Protein AF-A0A820FE25-F1 (afdb_monomer_lite)

InterPro domains:
  IPR036691 Endonuclease/exonuclease/phosphatase superfamily [G3DSA:3.60.10.10] (1-67)
  IPR036691 Endonuclease/exonuclease/phosphatase superfamily [SSF56219] (5-66)

Structure (mmCIF, N/CA/C/O backbone):
data_AF-A0A820FE25-F1
#
_entry.id   AF-A0A820FE25-F1
#
loop_
_atom_site.group_PDB
_atom_site.id
_atom_site.type_symbol
_atom_site.label_atom_id
_atom_site.label_alt_id
_atom_site.label_comp_id
_atom_site.label_asym_id
_atom_site.label_entity_id
_atom_site.label_seq_id
_atom_site.pdbx_PDB_ins_code
_atom_site.Cartn_x
_atom_site.Cartn_y
_atom_site.Cartn_z
_atom_site.occupancy
_atom_site.B_iso_or_equiv
_atom_site.auth_seq_id
_atom_site.auth_comp_id
_atom_site.auth_asym_id
_atom_site.auth_atom_id
_atom_site.pdbx_PDB_model_num
ATOM 1 N N . TRP A 1 1 ? -17.800 11.979 1.562 1.00 57.00 1 TRP A N 1
ATOM 2 C CA . TRP A 1 1 ? -17.309 10.868 2.405 1.00 57.00 1 TRP A CA 1
ATOM 3 C C . TRP A 1 1 ? -15.796 11.007 2.456 1.00 57.00 1 TRP A C 1
ATOM 5 O O . TRP A 1 1 ? -15.232 11.290 1.408 1.00 57.00 1 TRP A O 1
ATOM 15 N N . LYS A 1 2 ? -15.156 10.930 3.630 1.00 84.19 2 LYS A N 1
ATOM 16 C CA . LYS A 1 2 ? -13.703 11.134 3.754 1.00 84.19 2 LYS A CA 1
ATOM 17 C C . LYS A 1 2 ? -13.014 9.771 3.643 1.00 84.19 2 LYS A C 1
ATOM 19 O O . LYS A 1 2 ? -13.198 8.937 4.521 1.00 84.19 2 LYS A O 1
ATOM 24 N N . TYR A 1 3 ? -12.348 9.532 2.517 1.00 90.94 3 TYR A N 1
ATOM 25 C CA . TYR A 1 3 ? -11.474 8.379 2.311 1.00 90.94 3 TYR A CA 1
ATOM 26 C C . TYR A 1 3 ? -10.030 8.812 2.547 1.00 90.94 3 TYR A C 1
ATOM 28 O O . TYR A 1 3 ? -9.679 9.961 2.275 1.00 90.94 3 TYR A O 1
ATOM 36 N N . GLU A 1 4 ? -9.213 7.894 3.040 1.00 92.44 4 GLU A N 1
ATOM 37 C CA . GLU A 1 4 ? -7.817 8.134 3.389 1.00 92.44 4 GLU A CA 1
ATOM 38 C C . GLU A 1 4 ? -6.925 7.150 2.635 1.00 92.44 4 GLU A C 1
ATOM 40 O O . GLU A 1 4 ? -7.264 5.981 2.472 1.00 92.44 4 GLU A O 1
ATOM 45 N N . ASP A 1 5 ? -5.801 7.636 2.124 1.00 94.19 5 ASP A N 1
ATOM 46 C CA . ASP A 1 5 ? -4.834 6.829 1.383 1.00 94.19 5 ASP A CA 1
ATOM 47 C C . ASP A 1 5 ? -3.976 6.019 2.366 1.00 94.19 5 ASP A C 1
ATOM 49 O O . ASP A 1 5 ? -3.192 6.594 3.125 1.00 94.19 5 ASP A O 1
ATOM 53 N N . ALA A 1 6 ? -4.110 4.688 2.341 1.00 95.12 6 ALA A N 1
ATOM 54 C CA . ALA A 1 6 ? -3.423 3.782 3.264 1.00 95.12 6 ALA A CA 1
ATOM 55 C C . ALA A 1 6 ? -1.898 3.954 3.246 1.00 95.12 6 ALA A C 1
ATOM 57 O O . ALA A 1 6 ? -1.245 3.877 4.288 1.00 95.12 6 ALA A O 1
ATOM 58 N N . PHE A 1 7 ? -1.319 4.217 2.073 1.00 94.62 7 PHE A N 1
ATOM 59 C CA . PHE A 1 7 ? 0.126 4.372 1.952 1.00 94.62 7 PHE A CA 1
ATOM 60 C C . PHE A 1 7 ? 0.596 5.655 2.634 1.00 94.62 7 PHE A C 1
ATOM 62 O O . PHE A 1 7 ? 1.582 5.624 3.367 1.00 94.62 7 PHE A O 1
ATOM 69 N N . LYS A 1 8 ? -0.135 6.764 2.451 1.00 92.88 8 LYS A N 1
ATOM 70 C CA . LYS A 1 8 ? 0.166 8.046 3.108 1.00 92.88 8 LYS A CA 1
ATOM 71 C C . LYS A 1 8 ? -0.054 8.001 4.6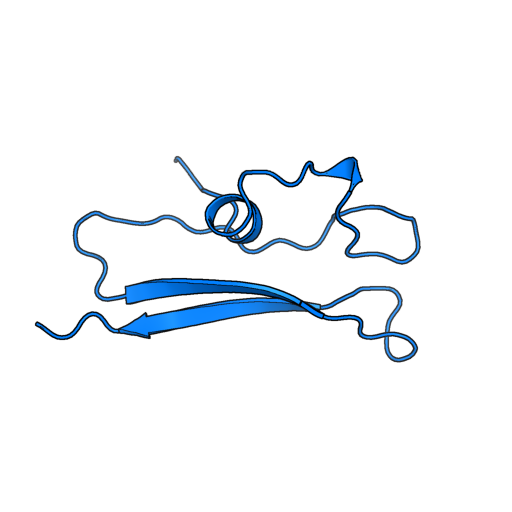13 1.00 92.88 8 LYS A C 1
ATOM 73 O O . LYS A 1 8 ? 0.686 8.656 5.337 1.00 92.88 8 LYS A O 1
ATOM 78 N N . LEU A 1 9 ? -1.027 7.222 5.087 1.00 92.62 9 LEU A N 1
ATOM 79 C CA . LEU A 1 9 ? -1.226 7.015 6.523 1.00 92.62 9 LEU A CA 1
ATOM 80 C C . LEU A 1 9 ? 0.005 6.387 7.185 1.00 92.62 9 LEU A C 1
ATOM 82 O O . LEU A 1 9 ? 0.394 6.808 8.270 1.00 92.62 9 LEU A O 1
ATOM 86 N N . MET A 1 10 ? 0.641 5.419 6.518 1.00 93.81 10 MET A N 1
ATOM 87 C CA . MET A 1 10 ? 1.827 4.732 7.046 1.00 93.81 10 MET A CA 1
ATOM 88 C C . MET A 1 10 ? 3.148 5.428 6.707 1.00 93.81 10 MET A C 1
ATOM 90 O O . MET A 1 10 ? 4.153 5.182 7.368 1.00 93.81 10 MET A O 1
ATOM 94 N N . ASN A 1 11 ? 3.160 6.284 5.683 1.00 92.81 11 ASN A N 1
ATOM 95 C CA . ASN A 1 11 ? 4.354 6.967 5.189 1.00 92.81 11 ASN A CA 1
ATOM 96 C C . ASN A 1 11 ? 4.086 8.472 4.975 1.00 92.81 11 ASN A C 1
ATOM 98 O O . ASN A 1 11 ? 4.233 8.963 3.853 1.00 92.81 11 ASN A O 1
ATOM 102 N N . PRO A 1 12 ? 3.682 9.226 6.016 1.00 92.75 12 PRO A N 1
ATOM 103 C CA . PRO A 1 12 ? 3.234 10.618 5.881 1.00 92.75 12 PRO A CA 1
ATOM 104 C C . PRO A 1 12 ? 4.315 11.586 5.375 1.00 92.75 12 PRO A C 1
ATOM 106 O O . PRO A 1 12 ? 4.005 12.687 4.929 1.00 92.75 12 PRO A O 1
ATOM 109 N N . GLN A 1 13 ? 5.583 11.190 5.461 1.00 91.88 13 GLN A N 1
ATOM 110 C CA . GLN A 1 13 ? 6.740 11.956 5.012 1.00 91.88 13 GLN A CA 1
ATOM 111 C C . GLN A 1 13 ? 7.019 11.845 3.508 1.00 91.88 13 GLN A C 1
ATOM 113 O O . GLN A 1 13 ? 7.737 12.689 2.979 1.00 91.88 13 GLN A O 1
ATOM 118 N N . LEU A 1 14 ? 6.506 10.807 2.838 1.00 88.19 14 LEU A N 1
ATOM 119 C CA . LEU A 1 14 ? 6.768 10.570 1.419 1.00 88.19 14 LEU A CA 1
ATOM 120 C C . LEU A 1 14 ? 5.786 11.362 0.561 1.00 88.19 14 LEU A C 1
ATOM 122 O O . LEU A 1 14 ? 4.575 11.354 0.808 1.00 88.19 14 LEU A O 1
ATOM 126 N N . LYS A 1 15 ? 6.305 12.032 -0.466 1.00 81.31 15 LYS A N 1
ATOM 127 C CA . LYS A 1 15 ? 5.475 12.746 -1.438 1.00 81.31 15 LYS A CA 1
ATOM 128 C C . LYS A 1 15 ? 5.015 11.807 -2.548 1.00 81.31 15 LYS A C 1
ATOM 130 O O . LYS A 1 15 ? 5.656 10.796 -2.819 1.00 81.31 15 LYS A O 1
ATOM 135 N N . ASP A 1 16 ? 3.912 12.146 -3.216 1.00 75.50 16 ASP A N 1
ATOM 136 C CA . ASP A 1 16 ? 3.374 11.301 -4.291 1.00 75.50 16 ASP A CA 1
ATOM 137 C C . ASP A 1 16 ? 4.349 11.159 -5.463 1.00 75.50 16 ASP A C 1
ATOM 139 O O . ASP A 1 16 ? 4.392 10.103 -6.083 1.00 75.50 16 ASP A O 1
ATOM 143 N N . GLU A 1 17 ? 5.160 12.182 -5.742 1.00 77.25 17 GLU A N 1
ATOM 144 C CA . GLU A 1 17 ? 6.139 12.145 -6.832 1.00 77.25 17 GLU A CA 1
ATOM 145 C C . GLU A 1 17 ? 7.326 11.211 -6.541 1.00 77.25 17 GLU A C 1
ATOM 147 O O . GLU A 1 17 ? 8.054 10.826 -7.452 1.00 77.25 17 GLU A O 1
ATOM 152 N N . GLU A 1 18 ? 7.531 10.837 -5.276 1.00 81.00 18 GLU A N 1
ATOM 153 C CA . GLU A 1 18 ? 8.606 9.939 -4.835 1.00 81.00 18 GLU A CA 1
ATOM 154 C C . GLU A 1 18 ? 8.163 8.467 -4.847 1.00 81.00 18 GLU A C 1
ATOM 156 O O . GLU A 1 18 ? 8.941 7.565 -4.532 1.00 81.00 18 GLU A O 1
ATOM 161 N N . VAL A 1 19 ? 6.899 8.215 -5.195 1.00 85.75 19 VAL A N 1
ATOM 162 C CA . VAL A 1 19 ? 6.236 6.927 -5.046 1.00 85.75 19 VAL A CA 1
ATOM 163 C C . VAL A 1 19 ? 5.695 6.494 -6.402 1.00 85.75 19 VAL A C 1
ATOM 165 O O . VAL A 1 19 ? 4.887 7.181 -7.010 1.00 85.75 19 VAL A O 1
ATOM 168 N N . VAL A 1 20 ? 6.121 5.328 -6.884 1.00 88.25 20 VAL A N 1
ATOM 169 C CA . VAL A 1 20 ? 5.797 4.861 -8.238 1.00 88.25 20 VAL A CA 1
ATOM 170 C C . VAL A 1 20 ? 5.137 3.490 -8.179 1.00 88.25 20 VAL A C 1
ATOM 172 O O . VAL A 1 20 ? 5.696 2.548 -7.613 1.00 88.25 20 VAL A O 1
ATOM 175 N N . THR A 1 21 ? 3.965 3.359 -8.803 1.00 90.56 21 THR A N 1
ATOM 176 C CA . THR A 1 21 ? 3.280 2.065 -8.959 1.00 90.56 21 THR A CA 1
ATOM 177 C C . THR A 1 21 ? 3.210 1.593 -10.403 1.00 90.56 21 THR A C 1
ATOM 179 O O . THR A 1 21 ? 2.779 0.478 -10.632 1.00 90.56 21 THR A O 1
ATOM 182 N N . CYS A 1 22 ? 3.675 2.382 -11.370 1.00 90.81 22 CYS A N 1
ATOM 183 C CA . CYS A 1 22 ? 3.657 2.036 -12.787 1.00 90.81 22 CYS A CA 1
ATOM 184 C C . CYS A 1 22 ? 5.003 2.353 -13.454 1.00 90.81 22 CYS A C 1
ATOM 186 O O . CYS A 1 22 ? 5.695 3.293 -13.061 1.00 90.81 22 CYS A O 1
ATOM 188 N N . ALA A 1 23 ? 5.359 1.618 -14.508 1.00 86.31 23 ALA A N 1
ATOM 189 C CA . ALA A 1 23 ? 6.585 1.804 -15.286 1.00 86.31 23 ALA A CA 1
ATOM 190 C C . ALA A 1 23 ? 6.772 3.232 -15.841 1.00 86.31 23 ALA A C 1
ATOM 192 O O . ALA A 1 23 ? 7.901 3.643 -16.105 1.00 86.31 23 ALA A O 1
ATOM 193 N N . TYR A 1 24 ? 5.693 4.009 -15.970 1.00 87.56 24 TYR A N 1
ATOM 194 C CA . TYR A 1 24 ? 5.726 5.404 -16.423 1.00 87.56 24 TYR A CA 1
ATOM 195 C C . TYR A 1 24 ? 6.058 6.426 -15.322 1.00 87.56 24 TYR A C 1
ATOM 197 O O . TYR A 1 24 ? 5.917 7.626 -15.541 1.00 87.56 24 TYR A O 1
ATOM 205 N N . GLY A 1 25 ? 6.494 5.985 -14.136 1.00 86.56 25 GLY A N 1
ATOM 206 C CA . GLY A 1 25 ? 6.863 6.897 -13.048 1.00 86.56 25 GLY A CA 1
ATOM 207 C C . GLY A 1 25 ? 5.661 7.522 -12.339 1.00 86.56 25 GLY A C 1
ATOM 208 O O . GLY A 1 25 ? 5.805 8.521 -11.645 1.00 86.56 25 GLY A O 1
ATOM 209 N N . THR A 1 26 ? 4.470 6.950 -12.516 1.00 88.44 26 THR A N 1
ATOM 210 C CA . THR A 1 26 ? 3.231 7.435 -11.907 1.00 88.44 26 THR A CA 1
ATOM 211 C C . THR A 1 26 ? 2.765 6.510 -10.794 1.00 88.44 26 THR A C 1
ATOM 213 O O . THR A 1 26 ? 2.913 5.286 -10.864 1.00 88.44 26 THR A O 1
ATOM 216 N N . ARG A 1 27 ? 2.131 7.097 -9.783 1.00 92.75 27 ARG A N 1
ATOM 217 C CA . ARG A 1 27 ? 1.329 6.384 -8.795 1.00 92.75 27 ARG A CA 1
ATOM 218 C C . ARG A 1 27 ? -0.118 6.374 -9.261 1.00 92.75 27 ARG A C 1
ATOM 220 O O . ARG A 1 27 ? -0.739 7.427 -9.318 1.00 92.75 27 ARG A O 1
ATOM 227 N N . ILE A 1 28 ? -0.630 5.212 -9.641 1.00 93.38 28 ILE A N 1
ATOM 228 C CA . ILE A 1 28 ? -2.021 5.050 -10.100 1.00 93.38 28 ILE A CA 1
ATOM 229 C C . ILE A 1 28 ? -2.740 3.871 -9.438 1.00 93.38 28 ILE A C 1
ATOM 231 O O . ILE A 1 28 ? -3.942 3.700 -9.623 1.00 93.38 28 ILE A O 1
ATOM 235 N N . ASP A 1 29 ? -2.032 3.120 -8.597 1.00 95.00 29 ASP A N 1
ATOM 236 C CA . ASP A 1 29 ? -2.567 2.020 -7.805 1.00 95.00 29 ASP A CA 1
ATOM 237 C C . ASP A 1 29 ? -2.636 2.456 -6.340 1.00 95.00 29 ASP A C 1
ATOM 239 O O . ASP A 1 29 ? -1.662 2.958 -5.768 1.00 95.00 29 ASP A O 1
ATOM 243 N N . TYR A 1 30 ? -3.808 2.293 -5.728 1.00 94.88 30 TYR A N 1
ATOM 244 C CA . TYR A 1 30 ? -4.102 2.831 -4.403 1.00 94.88 30 TYR A CA 1
ATOM 245 C C . TYR A 1 30 ? -4.929 1.860 -3.569 1.00 94.88 30 TYR A C 1
ATOM 247 O O . TYR A 1 30 ? -5.751 1.106 -4.086 1.00 94.88 30 TYR A O 1
ATOM 255 N N . ILE A 1 31 ? -4.768 1.965 -2.252 1.00 96.44 31 ILE A N 1
ATOM 256 C CA . ILE A 1 31 ? -5.671 1.379 -1.263 1.00 96.44 31 ILE A CA 1
ATOM 257 C C . ILE A 1 31 ? -6.273 2.548 -0.489 1.00 96.44 31 ILE A C 1
ATOM 259 O O . ILE A 1 31 ? -5.568 3.238 0.248 1.00 96.44 31 ILE A O 1
ATOM 263 N N . TYR A 1 32 ? -7.572 2.785 -0.674 1.00 95.69 32 TYR A N 1
ATOM 264 C CA . TYR A 1 32 ? -8.305 3.792 0.085 1.00 95.69 32 TYR A CA 1
ATOM 265 C C . TYR A 1 32 ? -9.067 3.142 1.230 1.00 95.69 32 TYR A C 1
ATOM 267 O O . TYR A 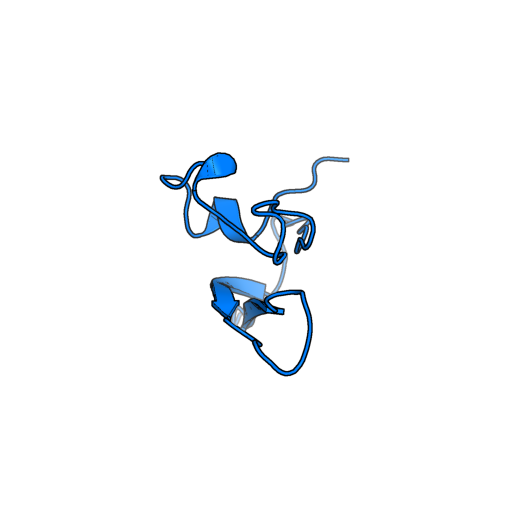1 32 ? -9.825 2.192 1.039 1.00 95.69 32 TYR A O 1
ATOM 275 N N . LEU A 1 33 ? -8.887 3.699 2.419 1.00 94.62 33 LEU A N 1
ATOM 276 C CA . LEU A 1 33 ? -9.566 3.286 3.632 1.00 94.62 33 LEU A CA 1
ATOM 277 C C . LEU A 1 33 ? -10.637 4.299 4.001 1.00 94.62 33 LEU A C 1
ATOM 279 O O . LEU A 1 33 ? -10.569 5.481 3.663 1.00 94.62 33 LEU A O 1
ATOM 283 N N . ARG A 1 34 ? -11.624 3.824 4.750 1.00 92.44 34 ARG A N 1
ATOM 284 C CA . ARG A 1 34 ? -12.563 4.676 5.471 1.00 92.44 34 ARG A CA 1
ATOM 285 C C . ARG A 1 34 ? -12.598 4.207 6.925 1.00 92.44 34 ARG A C 1
ATOM 287 O O . ARG A 1 34 ? -13.537 3.487 7.271 1.00 92.44 34 ARG A O 1
ATOM 294 N N . PRO A 1 35 ? -11.586 4.572 7.732 1.00 83.69 35 PRO A N 1
ATOM 295 C CA . PRO A 1 35 ? -11.538 4.186 9.133 1.00 83.69 35 PRO A CA 1
ATOM 296 C C . PRO A 1 35 ? -12.757 4.732 9.885 1.00 83.69 35 PRO A C 1
ATOM 298 O O 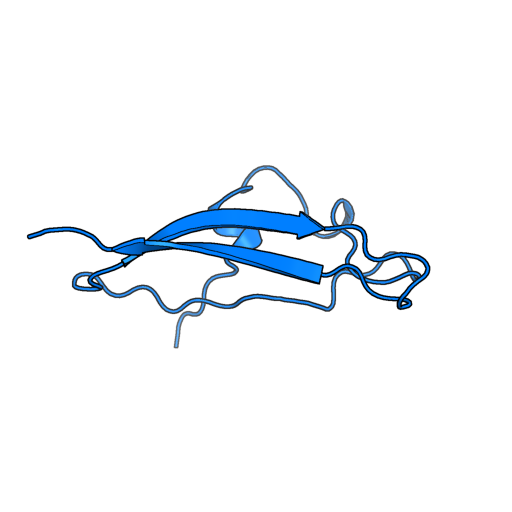. PRO A 1 35 ? -13.228 5.844 9.619 1.00 83.69 35 PRO A O 1
ATOM 301 N N . ARG A 1 36 ? -13.281 3.945 10.815 1.00 87.94 36 ARG A N 1
ATOM 302 C CA . ARG A 1 36 ? -14.346 4.310 11.752 1.00 87.94 36 ARG A CA 1
ATOM 303 C C . ARG A 1 36 ? -13.820 4.139 13.170 1.00 87.94 36 ARG A C 1
ATOM 305 O O . ARG A 1 36 ? -12.995 3.270 13.421 1.00 87.94 36 ARG A O 1
ATOM 312 N N . GLU A 1 37 ? -14.343 4.930 14.104 1.00 82.88 37 GLU A N 1
ATOM 313 C CA . GLU A 1 37 ? -13.917 4.890 15.515 1.00 82.88 37 GLU A CA 1
ATOM 314 C C . GLU A 1 37 ? -14.028 3.490 16.146 1.00 82.88 37 GLU A C 1
ATOM 316 O O . GLU A 1 37 ? -13.216 3.148 16.996 1.00 82.88 37 GLU A O 1
ATOM 321 N N . ASN A 1 38 ? -14.979 2.668 15.685 1.00 87.00 38 ASN A N 1
ATOM 322 C CA . ASN A 1 38 ? -15.246 1.323 16.208 1.00 87.00 38 ASN A CA 1
ATOM 323 C C . ASN A 1 38 ? -14.834 0.202 15.236 1.00 87.00 38 ASN A C 1
ATOM 325 O O . ASN A 1 38 ? -15.423 -0.880 15.267 1.00 87.00 38 ASN A O 1
ATOM 329 N N . ASP A 1 39 ? -13.902 0.458 14.315 1.00 89.31 39 ASP A N 1
ATOM 330 C CA . ASP A 1 39 ? -13.384 -0.613 13.463 1.00 89.31 39 ASP A CA 1
ATOM 331 C C . ASP A 1 39 ? -12.600 -1.628 14.308 1.00 89.31 39 ASP A C 1
ATOM 333 O O . ASP A 1 39 ? -11.737 -1.269 15.103 1.00 89.31 39 ASP A O 1
ATOM 337 N N . SER A 1 40 ? -12.870 -2.919 14.108 1.00 93.69 40 SER A N 1
ATOM 338 C CA . SER A 1 40 ? -12.183 -4.024 14.796 1.00 93.69 40 SER A CA 1
ATOM 339 C C . SER A 1 40 ? -10.824 -4.360 14.171 1.00 93.69 40 SER A C 1
ATOM 341 O O . SER A 1 40 ? -10.321 -5.476 14.311 1.00 93.69 40 SER A O 1
ATOM 343 N N . TRP A 1 41 ? -10.258 -3.438 13.398 1.00 93.56 41 TRP A N 1
ATOM 344 C CA . TRP A 1 41 ? -9.025 -3.620 12.650 1.00 93.56 41 TRP A CA 1
ATOM 345 C C . TRP A 1 41 ? -8.240 -2.316 12.610 1.00 93.56 41 TRP A C 1
ATOM 347 O O . TRP A 1 41 ? -8.805 -1.224 12.600 1.00 93.56 41 TRP A O 1
ATOM 357 N N . LYS A 1 42 ? -6.918 -2.434 12.539 1.00 93.88 42 LYS A N 1
ATOM 358 C CA . LYS A 1 42 ? -6.017 -1.313 12.264 1.00 93.88 42 LYS A CA 1
ATOM 359 C C . LYS A 1 42 ? -5.096 -1.672 11.109 1.00 93.88 42 LYS A C 1
ATOM 361 O O . LYS A 1 42 ? -4.670 -2.818 10.981 1.00 93.88 42 LYS A O 1
ATOM 366 N N . LEU A 1 43 ? -4.778 -0.684 10.282 1.00 95.50 43 LEU A N 1
ATOM 367 C CA . LEU A 1 43 ? -3.702 -0.798 9.303 1.00 95.50 43 LEU A CA 1
ATOM 368 C C . LEU A 1 43 ? -2.367 -0.865 10.059 1.00 95.50 43 LEU A C 1
ATOM 370 O O . LEU A 1 43 ? -2.057 0.041 10.830 1.00 95.50 43 LEU A O 1
ATOM 374 N N . THR A 1 44 ? -1.586 -1.923 9.856 1.00 95.81 44 THR A N 1
ATOM 375 C CA . THR A 1 44 ? -0.267 -2.100 10.496 1.00 95.81 44 THR A CA 1
ATOM 376 C C . THR A 1 44 ? 0.882 -1.838 9.540 1.00 95.81 44 THR A C 1
ATOM 378 O O . THR A 1 44 ? 1.967 -1.440 9.965 1.00 95.81 44 THR A O 1
ATOM 381 N N . LYS A 1 45 ? 0.656 -2.038 8.239 1.00 96.12 45 LYS A N 1
ATOM 382 C CA . LYS A 1 45 ? 1.663 -1.827 7.203 1.00 96.12 45 LYS A CA 1
ATOM 383 C C . LYS A 1 45 ? 1.005 -1.456 5.887 1.00 96.12 45 LYS A C 1
ATOM 385 O O . LYS A 1 45 ? -0.019 -2.018 5.517 1.00 96.12 45 LYS A O 1
ATOM 390 N N . CYS A 1 46 ? 1.641 -0.558 5.145 1.00 96.31 46 CYS A N 1
ATOM 391 C CA . CYS A 1 46 ? 1.336 -0.344 3.739 1.00 96.31 46 CYS A CA 1
ATOM 392 C C . CYS A 1 46 ? 2.633 -0.091 2.972 1.00 96.31 46 CYS A C 1
ATOM 394 O O . CYS A 1 46 ? 3.467 0.709 3.401 1.00 96.31 46 CYS A O 1
ATOM 396 N N . SER A 1 47 ? 2.825 -0.809 1.868 1.00 94.88 47 SER A N 1
ATOM 397 C CA . SER A 1 47 ? 4.051 -0.754 1.071 1.00 94.88 47 SER A CA 1
ATOM 398 C C . SER A 1 47 ? 3.775 -1.035 -0.399 1.00 94.88 47 SER A C 1
ATOM 400 O O . SER A 1 47 ? 2.782 -1.675 -0.744 1.00 94.88 47 SER A O 1
ATOM 402 N N . ILE A 1 48 ? 4.700 -0.611 -1.254 1.00 94.69 48 ILE A N 1
ATOM 403 C CA . ILE A 1 48 ? 4.705 -0.951 -2.675 1.00 94.69 48 ILE A CA 1
ATOM 404 C C . ILE A 1 48 ? 5.742 -2.042 -2.905 1.00 94.69 48 ILE A C 1
ATOM 406 O O . ILE A 1 48 ? 6.872 -1.943 -2.426 1.00 94.69 48 ILE A O 1
ATOM 410 N N . ILE A 1 49 ? 5.346 -3.093 -3.614 1.00 95.19 49 ILE A N 1
ATOM 411 C CA . ILE A 1 49 ? 6.180 -4.256 -3.908 1.00 95.19 49 ILE A CA 1
ATOM 412 C C . ILE A 1 49 ? 6.500 -4.241 -5.399 1.00 95.19 49 ILE A C 1
ATOM 414 O O . ILE A 1 49 ? 5.589 -4.258 -6.227 1.00 95.19 49 ILE A O 1
ATOM 418 N N . ASN A 1 50 ? 7.791 -4.226 -5.740 1.00 93.50 50 ASN A N 1
ATOM 419 C CA . ASN A 1 50 ? 8.223 -4.315 -7.131 1.00 93.50 50 ASN A CA 1
ATOM 420 C C . ASN A 1 50 ? 7.799 -5.669 -7.719 1.00 93.50 50 ASN A C 1
ATOM 422 O O . ASN A 1 50 ? 8.203 -6.714 -7.209 1.00 93.50 50 ASN A O 1
ATOM 426 N N . ALA A 1 51 ? 6.978 -5.635 -8.769 1.00 94.75 51 ALA A N 1
ATOM 427 C CA . ALA A 1 51 ? 6.457 -6.826 -9.437 1.00 94.75 51 ALA A CA 1
ATOM 428 C C . ALA A 1 51 ? 7.027 -7.016 -10.854 1.00 94.75 51 ALA A C 1
ATOM 430 O O . ALA A 1 51 ? 6.574 -7.885 -11.600 1.00 94.75 51 ALA A O 1
ATOM 431 N N . GLN A 1 52 ? 8.039 -6.240 -11.242 1.00 89.75 52 GLN A N 1
ATOM 432 C CA . GLN A 1 52 ? 8.702 -6.415 -12.530 1.00 89.75 52 GLN A CA 1
ATOM 433 C C . GLN A 1 52 ? 9.541 -7.708 -12.556 1.00 89.75 52 GLN A C 1
ATOM 435 O O . GLN A 1 52 ? 10.168 -8.054 -11.552 1.00 89.75 52 GLN A O 1
ATOM 440 N N . PRO A 1 53 ? 9.597 -8.424 -13.699 1.00 93.06 53 PRO A N 1
ATOM 441 C CA . PRO A 1 53 ? 8.991 -8.097 -14.996 1.00 93.06 53 PRO A CA 1
ATOM 442 C C . PRO A 1 53 ? 7.591 -8.709 -15.216 1.00 93.06 53 PRO A C 1
ATOM 444 O O . PRO A 1 53 ? 7.153 -8.810 -16.357 1.00 93.06 53 PRO A O 1
ATOM 447 N N . ALA A 1 54 ? 6.895 -9.175 -14.173 1.00 94.62 54 ALA A N 1
ATOM 448 C CA . ALA A 1 54 ? 5.619 -9.878 -14.343 1.00 94.62 54 ALA A CA 1
ATOM 449 C C . ALA A 1 54 ? 4.490 -8.971 -14.868 1.00 94.62 54 ALA A C 1
ATOM 451 O O . ALA A 1 54 ? 3.560 -9.449 -15.512 1.00 94.62 54 ALA A O 1
ATOM 452 N N . THR A 1 55 ? 4.573 -7.672 -14.586 1.00 94.81 55 THR A N 1
ATOM 453 C CA . THR A 1 55 ? 3.632 -6.631 -15.011 1.00 94.81 55 THR A CA 1
ATOM 454 C C . THR A 1 55 ? 4.368 -5.287 -15.106 1.00 94.81 55 THR A C 1
ATOM 456 O O . THR A 1 55 ? 5.467 -5.128 -14.566 1.00 94.81 55 THR A O 1
ATOM 459 N N . ASP A 1 56 ? 3.780 -4.324 -15.810 1.00 93.44 56 ASP A N 1
ATOM 460 C CA . ASP A 1 56 ? 4.205 -2.925 -15.867 1.00 93.44 56 ASP A CA 1
ATOM 461 C C . ASP A 1 56 ? 3.793 -2.112 -14.623 1.00 93.44 56 ASP A C 1
ATOM 463 O O . ASP A 1 56 ? 4.153 -0.938 -14.515 1.00 93.44 56 ASP A O 1
ATOM 467 N N . HIS A 1 57 ? 3.115 -2.737 -13.655 1.00 96.12 57 HIS A N 1
ATOM 468 C CA . HIS A 1 57 ? 2.749 -2.141 -12.368 1.00 96.12 57 HIS A CA 1
ATOM 469 C C . HIS A 1 57 ? 3.439 -2.812 -11.169 1.00 96.12 57 HIS A C 1
ATOM 471 O O . HIS A 1 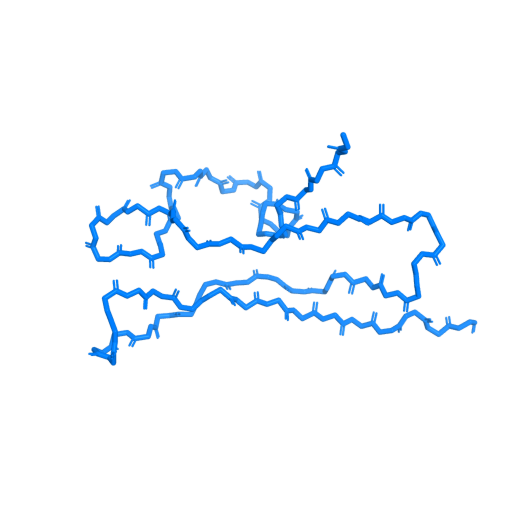57 ? 3.698 -4.009 -11.162 1.00 96.12 57 HIS A O 1
ATOM 477 N N . ASN A 1 58 ? 3.688 -2.049 -10.106 1.00 95.31 58 ASN A N 1
ATOM 478 C CA . ASN A 1 58 ? 4.062 -2.558 -8.789 1.00 95.31 58 ASN A CA 1
ATOM 479 C C . ASN A 1 58 ? 2.796 -2.871 -7.983 1.00 95.31 58 ASN A C 1
ATOM 481 O O . ASN A 1 58 ? 1.795 -2.162 -8.077 1.00 95.31 58 ASN A O 1
ATOM 485 N N . ALA A 1 59 ? 2.848 -3.890 -7.131 1.00 95.44 59 ALA A N 1
ATOM 486 C CA . ALA A 1 59 ? 1.719 -4.219 -6.272 1.00 95.44 59 ALA A CA 1
ATOM 487 C C . ALA A 1 59 ? 1.622 -3.246 -5.089 1.00 95.44 59 ALA A C 1
ATOM 489 O O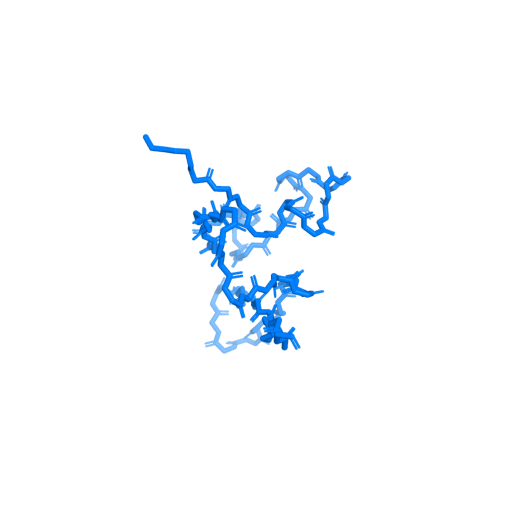 . ALA A 1 59 ? 2.628 -2.919 -4.455 1.00 95.44 59 ALA A O 1
ATOM 490 N N . VAL A 1 60 ? 0.400 -2.839 -4.746 1.00 96.38 60 VAL A N 1
ATOM 491 C 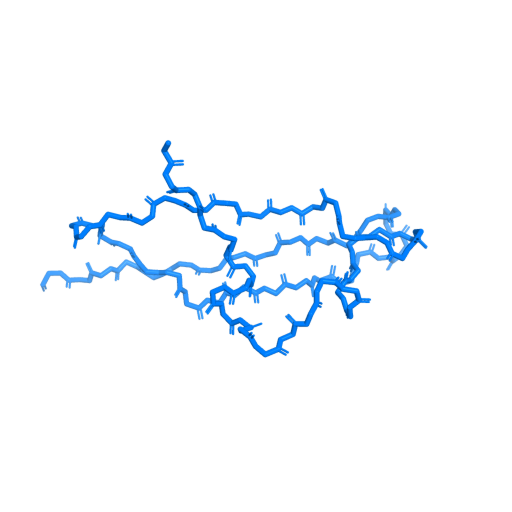CA . VAL A 1 60 ? 0.101 -2.159 -3.481 1.00 96.38 60 VAL A CA 1
ATOM 492 C C . VAL A 1 60 ? -0.317 -3.188 -2.440 1.00 96.38 60 VAL A C 1
ATOM 494 O O . VAL A 1 60 ? -1.241 -3.970 -2.653 1.00 96.38 60 VAL A O 1
ATOM 497 N N . TYR A 1 61 ? 0.381 -3.204 -1.311 1.00 96.94 61 TYR A N 1
ATOM 498 C CA . TYR A 1 61 ? 0.134 -4.132 -0.215 1.00 96.94 61 TYR A CA 1
ATOM 499 C C . TYR A 1 61 ? -0.297 -3.364 1.028 1.00 96.94 61 TYR A C 1
ATOM 501 O O . TYR A 1 61 ? 0.309 -2.347 1.377 1.00 96.94 61 TYR A O 1
ATOM 509 N N . ALA A 1 62 ? -1.314 -3.879 1.711 1.00 97.62 62 ALA A N 1
ATOM 510 C CA . ALA A 1 62 ? -1.713 -3.437 3.035 1.00 97.62 62 ALA A CA 1
ATOM 511 C C . ALA A 1 62 ? -1.864 -4.648 3.956 1.00 97.62 62 ALA A C 1
ATOM 513 O O . ALA A 1 62 ? -2.404 -5.680 3.558 1.00 97.62 62 ALA A O 1
ATOM 514 N N . GLU A 1 63 ? -1.398 -4.492 5.186 1.00 97.56 63 GLU A N 1
ATOM 515 C CA . GLU A 1 63 ? -1.552 -5.460 6.262 1.00 97.56 63 GLU A CA 1
ATOM 516 C C . GLU A 1 63 ? -2.441 -4.869 7.344 1.00 97.56 63 GLU A C 1
ATOM 518 O O . GLU A 1 63 ? -2.315 -3.689 7.692 1.00 97.56 63 GLU A O 1
ATOM 523 N N . PHE A 1 64 ? -3.325 -5.704 7.875 1.00 96.19 64 PHE A N 1
ATOM 524 C CA . PHE A 1 64 ? -4.250 -5.325 8.925 1.00 96.19 64 PHE A CA 1
ATOM 525 C C . PHE A 1 64 ? -4.137 -6.307 10.078 1.00 96.19 64 PHE A C 1
ATOM 527 O O . PHE A 1 64 ? -4.022 -7.515 9.872 1.00 96.19 64 PHE A O 1
ATOM 534 N N . GLU A 1 65 ? -4.227 -5.779 11.289 1.00 95.88 65 GLU A N 1
ATOM 535 C CA . GLU A 1 65 ? -4.343 -6.568 12.506 1.00 95.88 65 GLU A CA 1
ATOM 536 C C . GLU A 1 65 ? -5.736 -6.359 13.090 1.00 95.88 65 GLU A C 1
ATOM 538 O O . GLU A 1 65 ? -6.236 -5.231 13.135 1.00 95.88 65 GLU A O 1
ATOM 543 N N . THR A 1 66 ? -6.362 -7.444 13.539 1.00 95.00 66 THR A N 1
ATOM 544 C CA . THR A 1 66 ? -7.597 -7.372 14.317 1.00 95.00 66 THR A CA 1
ATOM 545 C C . THR A 1 66 ? -7.305 -6.782 15.689 1.00 95.00 66 THR A C 1
ATOM 547 O O . THR A 1 66 ? -6.419 -7.262 16.393 1.00 95.00 66 THR A O 1
ATOM 550 N N . LEU A 1 67 ? -8.070 -5.774 16.091 1.00 88.38 67 LEU A N 1
ATOM 551 C CA . LEU A 1 67 ? -8.045 -5.280 17.461 1.00 88.38 67 LEU A CA 1
ATOM 552 C C . LEU A 1 67 ? -8.804 -6.299 18.317 1.00 88.38 67 LEU A C 1
ATOM 554 O O . LEU A 1 67 ? -10.011 -6.457 18.155 1.00 88.38 67 LEU A O 1
ATOM 558 N N . SER A 1 68 ? -8.092 -7.054 19.155 1.00 79.88 68 SER A N 1
ATOM 559 C CA . SER A 1 68 ? -8.729 -7.875 20.187 1.00 79.88 68 SER A CA 1
ATOM 560 C C . SER A 1 68 ? -9.460 -6.966 21.176 1.00 79.88 68 SER A C 1
ATOM 562 O O . SER A 1 68 ? -8.914 -5.921 21.536 1.00 79.88 68 SER A O 1
ATOM 564 N N . GLU A 1 69 ? -10.666 -7.368 21.585 1.00 62.03 69 GLU A N 1
ATOM 565 C CA . GLU A 1 69 ? -11.437 -6.712 22.655 1.00 62.03 69 GLU A CA 1
ATOM 566 C C . GLU A 1 69 ? -10.688 -6.692 23.996 1.00 62.03 69 GLU A C 1
ATOM 568 O O . GLU A 1 69 ? -9.981 -7.684 24.303 1.00 62.03 69 GLU A O 1
#

Sequence (69 aa):
WKYEDAFKLMNPQLKDEEVVTCAYGTRIDYIYLRPRENDSWKLTKCSIINAQPATDHNAVYAEFETLSE

pLDDT: mean 90.65, std 7.34, range [57.0, 97.62]

Organism: NCBI:txid433720

Secondary structure (DSSP, 8-state):
---EEHHHHH-TT--GGG--SBTTS------EE---TT-SEEEEEEEEE--TTT-SBPEEEEEEEE---

Radius of gyration: 13.58 Å; chains: 1; bounding box: 26×23×39 Å

Foldseek 3Di:
DDKDWLQCVAVVPDDQQNDFFFLVSHDDDTDIDDDDPPDQKDWPDWDWADPPPVDRGTDTDIDMDGNDD